Protein AF-A0A952VV40-F1 (afdb_monomer_lite)

Radius of gyration: 44.68 Å; chains: 1; bounding box: 89×54×104 Å

Sequence (133 aa):
MGQNRLTRNTTEFLPRVIHSLMACAIVVVGVACENKPVDTTAAKPDSPHERPGLLHLTPGELSRMHLELVPVKQGQLLSHRQFPATVQANQNELAEVTTLIRGRVVNVHVDVGQDVKKGALLATLHSVDLGVA

Foldseek 3Di:
DDDDDDDDDDPDPPPVVVVVVVVVVVPVPPDPDDDDDDDDDDDDDDDPDPDPPDDDDDPVRVVVDPDDDDDDDDDDDDDDDDDDDDDDPDPVPDDDDDDPADFAWPDADDDPPDDDDPPDDGTDTHDPVPVDD

Structure (mmCIF, N/CA/C/O backbone):
data_AF-A0A952VV40-F1
#
_entry.id   AF-A0A952VV40-F1
#
loop_
_atom_site.group_PDB
_atom_site.id
_atom_site.type_symbol
_atom_site.label_atom_id
_atom_site.label_alt_id
_atom_site.label_comp_id
_atom_site.label_asym_id
_atom_site.label_entity_id
_atom_site.label_seq_id
_atom_site.pdbx_PDB_ins_code
_atom_site.Cartn_x
_atom_site.Cartn_y
_atom_site.Cartn_z
_atom_site.occupancy
_atom_site.B_iso_or_equiv
_atom_site.auth_seq_id
_atom_site.auth_comp_id
_atom_site.auth_asym_id
_atom_site.auth_atom_id
_atom_site.pdbx_PDB_model_num
ATOM 1 N N . MET A 1 1 ? 8.205 28.279 6.194 1.00 45.25 1 MET A N 1
ATOM 2 C CA . MET A 1 1 ? 9.613 27.829 6.135 1.00 45.25 1 MET A CA 1
ATOM 3 C C . MET A 1 1 ? 10.285 28.569 4.997 1.00 45.25 1 MET A C 1
ATOM 5 O O . MET A 1 1 ? 9.896 28.381 3.854 1.00 45.25 1 MET A O 1
ATOM 9 N N . GLY A 1 2 ? 11.157 29.517 5.337 1.00 45.31 2 GLY A N 1
ATOM 10 C CA . GLY A 1 2 ? 11.722 30.481 4.398 1.00 45.31 2 GLY A CA 1
ATOM 11 C C . GLY A 1 2 ? 12.903 29.940 3.600 1.00 45.31 2 GLY A C 1
ATOM 12 O O . GLY A 1 2 ? 13.660 29.103 4.085 1.00 45.31 2 GLY A O 1
ATOM 13 N N . GLN A 1 3 ? 13.087 30.489 2.403 1.00 49.53 3 GLN A N 1
ATOM 14 C CA . GLN A 1 3 ? 14.375 30.485 1.728 1.00 49.53 3 GLN A CA 1
ATOM 15 C C . GLN A 1 3 ? 14.831 31.927 1.557 1.00 49.53 3 GLN A C 1
ATOM 17 O O . GLN A 1 3 ? 14.238 32.718 0.831 1.00 49.53 3 GLN A O 1
ATOM 22 N N . ASN A 1 4 ? 15.877 32.245 2.308 1.00 49.00 4 ASN A N 1
ATOM 23 C CA . ASN A 1 4 ? 16.612 33.489 2.284 1.00 49.00 4 ASN A CA 1
ATOM 24 C C . ASN A 1 4 ? 18.081 33.081 2.129 1.00 49.00 4 ASN A C 1
ATOM 26 O O . ASN A 1 4 ? 18.634 32.475 3.049 1.00 49.00 4 ASN A O 1
ATOM 30 N N . ARG A 1 5 ? 18.711 33.350 0.981 1.00 48.19 5 ARG A N 1
ATOM 31 C CA . ARG A 1 5 ? 20.178 33.427 0.890 1.00 48.19 5 ARG A CA 1
ATOM 32 C C . ARG A 1 5 ? 20.610 34.264 -0.308 1.00 48.19 5 ARG A C 1
ATOM 34 O O . ARG A 1 5 ? 20.702 33.805 -1.440 1.00 48.19 5 ARG A O 1
ATOM 41 N N . LEU A 1 6 ? 20.857 35.525 0.017 1.00 56.31 6 LEU A N 1
ATOM 42 C CA . LEU A 1 6 ? 21.545 36.526 -0.776 1.00 56.31 6 LEU A CA 1
ATOM 43 C C . LEU A 1 6 ? 23.055 36.211 -0.870 1.00 56.31 6 LEU A C 1
ATOM 45 O O . LEU A 1 6 ? 23.681 35.835 0.119 1.00 56.31 6 LEU A O 1
ATOM 49 N N . THR A 1 7 ? 23.631 36.574 -2.018 1.00 54.44 7 THR A N 1
ATOM 50 C CA . THR A 1 7 ? 24.987 37.131 -2.229 1.00 54.44 7 THR A CA 1
ATOM 51 C C . THR A 1 7 ? 26.242 36.253 -2.271 1.00 54.44 7 THR A C 1
ATOM 53 O O . THR A 1 7 ? 26.469 35.383 -1.438 1.00 54.44 7 THR A O 1
ATOM 56 N N . ARG A 1 8 ? 27.127 36.740 -3.165 1.00 54.75 8 ARG A N 1
ATOM 57 C CA . ARG A 1 8 ? 28.600 36.828 -3.110 1.00 54.75 8 ARG A CA 1
ATOM 58 C C . ARG A 1 8 ? 29.382 35.726 -3.832 1.00 54.75 8 ARG A C 1
ATOM 60 O O . ARG A 1 8 ? 29.486 34.613 -3.340 1.00 54.75 8 ARG A O 1
ATOM 67 N N . ASN A 1 9 ? 29.977 36.085 -4.980 1.00 51.75 9 ASN A N 1
ATOM 68 C CA . ASN A 1 9 ? 31.439 36.081 -5.195 1.00 51.75 9 ASN A CA 1
ATOM 69 C C . ASN A 1 9 ? 31.793 36.359 -6.674 1.00 51.75 9 ASN A C 1
ATOM 71 O O . ASN A 1 9 ? 31.773 35.456 -7.503 1.00 51.75 9 ASN A O 1
ATOM 75 N N . THR A 1 10 ? 32.148 37.608 -7.001 1.00 56.66 10 THR A N 1
ATOM 76 C CA . THR A 1 10 ? 32.579 38.044 -8.352 1.00 56.66 10 THR A CA 1
ATOM 77 C C . THR A 1 10 ? 33.844 38.916 -8.324 1.00 56.66 10 THR A C 1
ATOM 79 O O . THR A 1 10 ? 34.029 39.774 -9.180 1.00 56.66 10 THR A O 1
ATOM 82 N N . THR A 1 11 ? 34.734 38.721 -7.347 1.00 56.81 11 THR A N 1
ATOM 83 C CA . THR A 1 11 ? 35.913 39.586 -7.126 1.00 56.81 11 THR A CA 1
ATOM 84 C C . THR A 1 11 ? 37.231 38.816 -7.013 1.00 56.81 11 THR A C 1
ATOM 86 O O . THR A 1 11 ? 38.054 39.149 -6.181 1.00 56.81 11 THR A O 1
ATOM 89 N N . GLU A 1 12 ? 37.457 37.798 -7.849 1.00 54.94 12 GLU A N 1
ATOM 90 C CA . GLU A 1 12 ? 38.757 37.083 -7.900 1.00 54.94 12 GLU A CA 1
ATOM 91 C C . GLU A 1 12 ? 39.269 36.814 -9.335 1.00 54.94 12 GLU A C 1
ATOM 93 O O . GLU A 1 12 ? 40.342 36.249 -9.532 1.00 54.94 12 GLU A O 1
ATOM 98 N N . PHE A 1 13 ? 38.535 37.227 -10.378 1.00 53.78 13 PHE A N 1
ATOM 99 C CA . PHE A 1 13 ? 38.877 36.886 -11.771 1.00 53.78 13 PHE A CA 1
ATOM 100 C C . PHE A 1 13 ? 39.828 37.876 -12.465 1.00 53.78 13 PHE A C 1
ATOM 102 O O . PHE A 1 13 ? 40.511 37.502 -13.415 1.00 53.78 13 PHE A O 1
ATOM 109 N N . LEU A 1 14 ? 39.917 39.124 -11.996 1.00 56.66 14 LEU A N 1
ATOM 110 C CA . LEU A 1 14 ? 40.637 40.190 -12.703 1.00 56.66 14 LEU A CA 1
ATOM 111 C C . LEU A 1 14 ? 42.186 40.126 -12.622 1.00 56.66 14 LEU A C 1
ATOM 113 O O . LEU A 1 14 ? 42.826 40.340 -13.652 1.00 56.66 14 LEU A O 1
ATOM 117 N N . PRO A 1 15 ? 42.841 39.798 -11.485 1.00 50.03 15 PRO A N 1
ATOM 118 C CA . PRO A 1 15 ? 44.309 39.873 -11.398 1.00 50.03 15 PRO A CA 1
ATOM 119 C C . PRO A 1 15 ? 45.033 38.695 -12.080 1.00 50.03 15 PRO A C 1
ATOM 121 O O . PRO A 1 15 ? 46.232 38.772 -12.364 1.00 50.03 15 PRO A O 1
ATOM 124 N N . ARG A 1 16 ? 44.310 37.606 -12.376 1.00 53.62 16 ARG A N 1
ATOM 125 C CA . ARG A 1 16 ? 44.862 36.363 -12.940 1.00 53.62 16 ARG A CA 1
ATOM 126 C C . ARG A 1 16 ? 45.022 36.417 -14.465 1.00 53.62 16 ARG A C 1
ATOM 128 O O . ARG A 1 16 ? 45.938 35.805 -15.008 1.00 53.62 16 ARG A O 1
ATOM 135 N N . VAL A 1 17 ? 44.183 37.205 -15.143 1.00 58.22 17 VAL A N 1
ATOM 136 C CA . VAL A 1 17 ? 44.227 37.401 -16.604 1.00 58.22 17 VAL A CA 1
ATOM 137 C C . VAL A 1 17 ? 45.435 38.253 -17.018 1.00 58.22 17 VAL A C 1
ATOM 139 O O . VAL A 1 17 ? 46.079 37.961 -18.022 1.00 58.22 17 VAL A O 1
ATOM 142 N N . ILE A 1 18 ? 45.810 39.244 -16.202 1.00 61.44 18 ILE A N 1
ATOM 143 C CA . ILE A 1 18 ? 46.922 40.165 -16.498 1.00 61.44 18 ILE A CA 1
ATOM 144 C C . ILE A 1 18 ? 48.283 39.441 -16.451 1.00 61.44 18 ILE A C 1
ATOM 146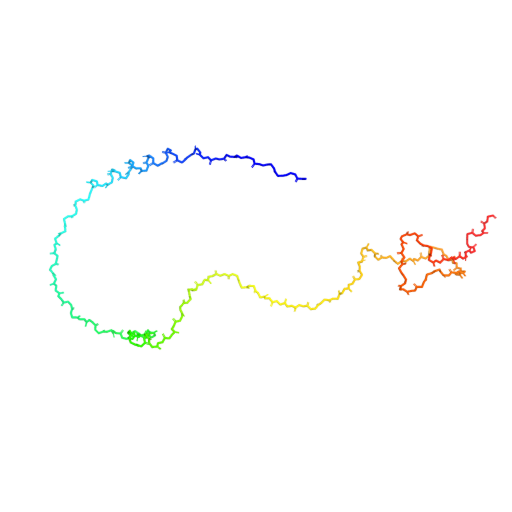 O O . ILE A 1 18 ? 49.129 39.658 -17.316 1.00 61.44 18 ILE A O 1
ATOM 150 N N . HIS A 1 19 ? 48.473 38.510 -15.508 1.00 56.56 19 HIS A N 1
ATOM 151 C CA . HIS A 1 19 ? 49.706 37.715 -15.404 1.00 56.56 19 HIS A CA 1
ATOM 152 C C . HIS A 1 19 ? 49.852 36.684 -16.537 1.00 56.56 19 HIS A C 1
ATOM 154 O O . HIS A 1 19 ? 50.964 36.423 -16.994 1.00 56.56 19 HIS A O 1
ATOM 160 N N . SER A 1 20 ? 48.737 36.135 -17.034 1.00 57.34 20 SER A N 1
ATOM 161 C CA . SER A 1 20 ? 48.737 35.199 -18.168 1.00 57.34 20 SER A CA 1
ATOM 162 C C . SER A 1 20 ? 49.133 35.873 -19.484 1.00 57.34 20 SER A C 1
ATOM 164 O O . SER A 1 20 ? 49.790 35.252 -20.318 1.00 57.34 20 SER A O 1
ATOM 166 N N . LEU A 1 21 ? 48.742 37.134 -19.682 1.00 59.28 21 LEU A N 1
ATOM 167 C CA . LEU A 1 21 ? 49.013 37.874 -20.917 1.00 59.28 21 LEU A CA 1
ATOM 168 C C . LEU A 1 21 ? 50.490 38.294 -21.020 1.00 59.28 21 LEU A C 1
ATOM 170 O O . LEU A 1 21 ? 51.071 38.242 -22.101 1.00 59.28 21 LEU A O 1
ATOM 174 N N . MET A 1 22 ? 51.121 38.620 -19.886 1.00 59.34 22 MET A N 1
ATOM 175 C CA . MET A 1 22 ? 52.534 39.021 -19.828 1.00 59.34 22 MET A CA 1
ATOM 176 C C . MET A 1 22 ? 53.493 37.830 -20.021 1.00 59.34 22 MET A C 1
ATOM 178 O O . MET A 1 22 ? 54.498 37.951 -20.716 1.00 59.34 22 MET A O 1
ATOM 182 N N . ALA A 1 23 ? 53.139 36.642 -19.514 1.00 58.16 23 ALA A N 1
ATOM 183 C CA . ALA A 1 23 ? 53.917 35.419 -19.737 1.00 58.16 23 ALA A CA 1
ATOM 184 C C . ALA A 1 23 ? 53.873 34.935 -21.202 1.00 58.16 23 ALA A C 1
ATOM 186 O O . ALA A 1 23 ? 54.854 34.389 -21.705 1.00 58.16 23 ALA A O 1
ATOM 187 N N . CYS A 1 24 ? 52.765 35.173 -21.912 1.00 56.47 24 CYS A N 1
ATOM 188 C CA . CYS A 1 24 ? 52.614 34.750 -23.305 1.00 56.47 24 CYS A CA 1
ATOM 189 C C . CYS A 1 24 ? 53.465 35.591 -24.277 1.00 56.47 24 CYS A C 1
ATOM 191 O O . CYS A 1 24 ? 53.909 35.082 -25.303 1.00 56.47 24 CYS A O 1
ATOM 193 N N . ALA A 1 25 ? 53.743 36.855 -23.940 1.00 55.53 25 ALA A N 1
ATOM 194 C CA . ALA A 1 25 ? 54.538 37.751 -24.781 1.00 55.53 25 ALA A CA 1
ATOM 195 C C . ALA A 1 25 ? 56.042 37.404 -24.798 1.00 55.53 25 ALA A C 1
ATOM 197 O O . ALA A 1 25 ? 56.727 37.688 -25.777 1.00 55.53 25 ALA A O 1
ATOM 198 N N . ILE A 1 26 ? 56.557 36.750 -23.751 1.00 59.16 26 ILE A N 1
ATOM 199 C CA . ILE A 1 26 ? 57.993 36.442 -23.617 1.00 59.16 26 ILE A CA 1
ATOM 200 C C . ILE A 1 26 ? 58.390 35.188 -24.425 1.00 59.16 26 ILE A C 1
ATOM 202 O O . ILE A 1 26 ? 59.548 35.037 -24.804 1.00 59.16 26 ILE A O 1
ATOM 206 N N . VAL A 1 27 ? 57.439 34.313 -24.773 1.00 58.56 27 VAL A N 1
ATOM 207 C CA . VAL A 1 27 ? 57.722 33.041 -25.474 1.00 58.56 27 VAL A CA 1
ATOM 208 C C . VAL A 1 27 ? 57.818 33.200 -27.004 1.00 58.56 27 VAL A C 1
ATOM 210 O O . VAL A 1 27 ? 58.419 32.366 -27.675 1.00 58.56 27 VAL A O 1
ATOM 213 N N . VAL A 1 28 ? 57.299 34.290 -27.582 1.00 58.81 28 VAL A N 1
ATOM 214 C CA . VAL A 1 28 ? 57.198 34.446 -29.051 1.00 58.81 28 VAL A CA 1
ATOM 215 C C . VAL A 1 28 ? 58.523 34.866 -29.720 1.00 58.81 28 VAL A C 1
ATOM 217 O O . VAL A 1 28 ? 58.672 34.722 -30.928 1.00 58.81 28 VAL A O 1
ATOM 220 N N . VAL A 1 29 ? 59.532 35.316 -28.966 1.00 57.84 29 VAL A N 1
ATOM 221 C CA . VAL A 1 29 ? 60.799 35.835 -29.538 1.00 57.84 29 VAL A CA 1
ATOM 222 C C . VAL A 1 29 ? 61.821 34.725 -29.871 1.00 57.84 29 VAL A C 1
ATOM 224 O O . VAL A 1 29 ? 62.849 34.990 -30.486 1.00 57.84 29 VAL A O 1
ATOM 227 N N . GLY A 1 30 ? 61.557 33.464 -29.509 1.00 55.03 30 GLY A N 1
ATOM 228 C CA . GLY A 1 30 ? 62.580 32.407 -29.497 1.00 55.03 30 GLY A CA 1
ATOM 229 C C . GLY A 1 30 ? 62.659 31.430 -30.678 1.00 55.03 30 GLY A C 1
ATOM 230 O O . GLY A 1 30 ? 63.521 30.559 -30.632 1.00 55.03 30 GLY A O 1
ATOM 231 N N . VAL A 1 31 ? 61.807 31.495 -31.709 1.00 56.94 31 VAL A N 1
ATOM 232 C CA . VAL A 1 31 ? 61.764 30.426 -32.737 1.00 56.94 31 VAL A CA 1
ATOM 233 C C . VAL A 1 31 ? 61.880 30.986 -34.155 1.00 56.94 31 VAL A C 1
ATOM 235 O O . VAL A 1 31 ? 60.907 31.079 -34.896 1.00 56.94 31 VAL A O 1
ATOM 238 N N . ALA A 1 32 ? 63.106 31.338 -34.545 1.00 49.31 32 ALA A N 1
ATOM 239 C CA . ALA A 1 32 ? 63.495 31.439 -35.949 1.00 49.31 32 ALA A CA 1
ATOM 240 C C . ALA A 1 32 ? 63.930 30.042 -36.432 1.00 49.31 32 ALA A C 1
ATOM 242 O O . ALA A 1 32 ? 65.095 29.668 -36.310 1.00 49.31 32 ALA A O 1
ATOM 243 N N . CYS A 1 33 ? 62.980 29.245 -36.931 1.00 54.22 33 CYS A N 1
ATOM 244 C CA . CYS A 1 33 ? 63.272 28.002 -37.648 1.00 54.22 33 CYS A CA 1
ATOM 245 C C . CYS A 1 33 ? 63.241 28.263 -39.157 1.00 54.22 33 CYS A C 1
ATOM 247 O O . CYS A 1 33 ? 62.185 28.482 -39.747 1.00 54.22 33 CYS A O 1
ATOM 249 N N . GLU A 1 34 ? 64.429 28.229 -39.753 1.00 46.12 34 GLU A N 1
ATOM 250 C CA . GLU A 1 34 ? 64.682 28.221 -41.190 1.00 46.12 34 GLU A CA 1
ATOM 251 C C . GLU A 1 34 ? 64.045 26.969 -41.826 1.00 46.12 34 GLU A C 1
ATOM 253 O O . GLU A 1 34 ? 64.493 25.849 -41.577 1.00 46.12 34 GLU A O 1
ATOM 258 N N . ASN A 1 35 ? 63.007 27.131 -42.653 1.00 54.78 35 ASN A N 1
ATOM 259 C CA . ASN A 1 35 ? 62.425 26.030 -43.425 1.00 54.78 35 ASN A CA 1
ATOM 260 C C . ASN A 1 35 ? 62.899 26.106 -44.881 1.00 54.78 35 ASN A C 1
ATOM 262 O O . ASN A 1 35 ? 62.432 26.928 -45.669 1.00 54.78 35 ASN A O 1
ATOM 266 N N . LYS A 1 36 ? 63.809 25.202 -45.249 1.00 41.00 36 LYS A N 1
ATOM 267 C CA . LYS A 1 36 ? 64.181 24.919 -46.639 1.00 41.00 36 LYS A CA 1
ATOM 268 C C . LYS A 1 36 ? 63.054 24.101 -47.296 1.00 41.00 36 LYS A C 1
ATOM 270 O O . LYS A 1 36 ? 62.721 23.042 -46.762 1.00 41.00 36 LYS A O 1
ATOM 275 N N . PRO A 1 37 ? 62.453 24.538 -48.417 1.00 47.41 37 PRO A N 1
ATOM 276 C CA . PRO A 1 37 ? 61.411 23.761 -49.078 1.00 47.41 37 PRO A CA 1
ATOM 277 C C . PRO A 1 37 ? 62.040 22.544 -49.769 1.00 47.41 37 PRO A C 1
ATOM 279 O O . PRO A 1 37 ? 62.921 22.684 -50.615 1.00 47.41 37 PRO A O 1
ATOM 282 N N . VAL A 1 38 ? 61.615 21.345 -49.363 1.00 46.31 38 VAL A N 1
ATOM 283 C CA . VAL A 1 38 ? 61.913 20.085 -50.055 1.00 46.31 38 VAL A CA 1
ATOM 284 C C . VAL A 1 38 ? 60.961 19.950 -51.238 1.00 46.31 38 VAL A C 1
ATOM 286 O O . VAL A 1 38 ? 59.742 20.042 -51.086 1.00 46.31 38 VAL A O 1
ATOM 289 N N . ASP A 1 39 ? 61.562 19.753 -52.406 1.00 45.94 39 ASP A N 1
ATOM 290 C CA . ASP A 1 39 ? 60.915 19.585 -53.697 1.00 45.94 39 ASP A CA 1
ATOM 291 C C . ASP A 1 39 ? 59.838 18.496 -53.703 1.00 45.94 39 ASP A C 1
ATOM 293 O O . ASP A 1 39 ? 59.997 17.381 -53.201 1.00 45.94 39 ASP A O 1
ATOM 297 N N . THR A 1 40 ? 58.731 18.846 -54.353 1.00 49.44 40 THR A N 1
ATOM 298 C CA . THR A 1 40 ? 57.606 17.973 -54.675 1.00 49.44 40 THR A CA 1
ATOM 299 C C . THR A 1 40 ? 58.048 16.907 -55.676 1.00 49.44 40 THR A C 1
ATOM 301 O O . THR A 1 40 ? 58.257 17.195 -56.851 1.00 49.44 40 THR A O 1
ATOM 304 N N . THR A 1 41 ? 58.134 15.653 -55.230 1.00 44.47 41 THR A N 1
ATOM 305 C CA . THR A 1 41 ? 58.058 14.483 -56.114 1.00 44.47 41 THR A CA 1
ATOM 306 C C . THR A 1 41 ? 56.679 13.864 -55.946 1.00 44.47 41 THR A C 1
ATOM 308 O O . THR A 1 41 ? 56.316 13.403 -54.866 1.00 44.47 41 THR A O 1
ATOM 311 N N . ALA A 1 42 ? 55.897 13.898 -57.025 1.00 55.91 42 ALA A N 1
ATOM 312 C CA . ALA A 1 42 ? 54.573 13.307 -57.114 1.00 55.91 42 ALA A CA 1
ATOM 313 C C . ALA A 1 42 ? 54.641 11.794 -56.850 1.00 55.91 42 ALA A C 1
ATOM 315 O O . ALA A 1 42 ? 55.091 11.018 -57.696 1.00 55.91 42 ALA A O 1
ATOM 316 N N . ALA A 1 43 ? 54.178 11.376 -55.672 1.00 50.69 43 ALA A N 1
ATOM 317 C CA . ALA A 1 43 ? 53.891 9.982 -55.386 1.00 50.69 43 ALA A CA 1
ATOM 318 C C . ALA A 1 43 ? 52.631 9.568 -56.162 1.00 50.69 43 ALA A C 1
ATOM 320 O O . ALA A 1 43 ? 51.559 10.158 -56.020 1.00 50.69 43 ALA A O 1
ATOM 321 N N . LYS A 1 44 ? 52.792 8.557 -57.016 1.00 50.47 44 LYS A N 1
ATOM 322 C CA . LYS A 1 44 ? 51.718 7.808 -57.677 1.00 50.47 44 LYS A CA 1
ATOM 323 C C . LYS A 1 44 ? 50.680 7.376 -56.624 1.00 50.47 44 LYS A C 1
ATOM 325 O O . LYS A 1 44 ? 51.105 6.939 -55.557 1.00 50.47 44 LYS A O 1
ATOM 330 N N . PRO A 1 45 ? 49.360 7.481 -56.878 1.00 51.00 45 PRO A N 1
ATOM 331 C CA . PRO A 1 45 ? 48.370 7.091 -55.883 1.00 51.00 45 PRO A CA 1
ATOM 332 C C . PRO A 1 45 ? 48.515 5.596 -55.584 1.00 51.00 45 PRO A C 1
ATOM 334 O O . PRO A 1 45 ? 48.352 4.762 -56.477 1.00 51.00 45 PRO A O 1
ATOM 337 N N . ASP A 1 46 ? 48.854 5.287 -54.333 1.00 52.25 46 ASP A N 1
ATOM 338 C CA . ASP A 1 46 ? 48.802 3.938 -53.784 1.00 52.25 46 ASP A CA 1
ATOM 339 C C . ASP A 1 46 ? 47.374 3.411 -53.944 1.00 52.25 46 ASP A C 1
ATOM 341 O O . ASP A 1 46 ? 46.407 3.997 -53.448 1.00 52.25 46 ASP A O 1
ATOM 345 N N . SER A 1 47 ? 47.230 2.304 -54.669 1.00 62.78 47 SER A N 1
ATOM 346 C CA . SER A 1 47 ? 45.991 1.534 -54.687 1.00 62.78 47 SER A CA 1
ATOM 347 C C . SER A 1 47 ? 45.633 1.136 -53.252 1.00 62.78 47 SER A C 1
ATOM 349 O O . SER A 1 47 ? 46.529 0.672 -52.539 1.00 62.78 47 SER A O 1
ATOM 351 N N . PRO A 1 48 ? 44.369 1.269 -52.806 1.00 63.34 48 PRO A N 1
ATOM 352 C CA . PRO A 1 48 ? 44.000 0.921 -51.443 1.00 63.34 48 PRO A CA 1
ATOM 353 C C . PRO A 1 48 ? 44.282 -0.563 -51.218 1.00 63.34 48 PRO A C 1
ATOM 355 O O . PRO A 1 48 ? 43.607 -1.427 -51.771 1.00 63.34 48 PRO A O 1
ATOM 358 N N . HIS A 1 49 ? 45.305 -0.869 -50.426 1.00 60.78 49 HIS A N 1
ATOM 359 C CA . HIS A 1 49 ? 45.497 -2.211 -49.909 1.00 60.78 49 HIS A CA 1
ATOM 360 C C . HIS A 1 49 ? 44.254 -2.565 -49.087 1.00 60.78 49 HIS A C 1
ATOM 362 O O . HIS A 1 49 ? 43.988 -1.925 -48.065 1.00 60.78 49 HIS A O 1
ATOM 368 N N . GLU A 1 50 ? 43.482 -3.553 -49.548 1.00 67.69 50 GLU A N 1
ATOM 369 C CA . GLU A 1 50 ? 42.338 -4.094 -48.818 1.00 67.69 50 GLU A CA 1
ATOM 370 C C . GLU A 1 50 ? 42.833 -4.658 -47.485 1.00 67.69 50 GLU A C 1
ATOM 372 O O . GLU A 1 50 ? 43.367 -5.764 -47.393 1.00 67.69 50 GLU A O 1
ATOM 377 N N . ARG A 1 51 ? 42.709 -3.856 -46.427 1.00 73.31 51 ARG A N 1
ATOM 378 C CA . ARG A 1 51 ? 42.927 -4.335 -45.067 1.00 73.31 51 ARG A CA 1
ATOM 379 C C . ARG A 1 51 ? 41.781 -5.288 -44.726 1.00 73.31 51 ARG A C 1
ATOM 381 O O . ARG A 1 51 ? 40.622 -4.870 -44.819 1.00 73.31 51 ARG A O 1
ATOM 388 N N . PRO A 1 52 ? 42.069 -6.526 -44.293 1.00 80.19 52 PRO A N 1
ATOM 389 C CA . PRO A 1 52 ? 41.031 -7.449 -43.860 1.00 80.19 52 PRO A CA 1
ATOM 390 C C . PRO A 1 52 ? 40.139 -6.796 -42.793 1.00 80.19 52 PRO A C 1
ATOM 392 O O . PRO A 1 52 ? 40.640 -6.260 -41.806 1.00 80.19 52 PRO A O 1
ATOM 395 N N . GLY A 1 53 ? 38.821 -6.811 -43.010 1.00 82.88 53 GLY A N 1
ATOM 396 C CA . GLY A 1 53 ? 37.828 -6.249 -42.083 1.00 82.88 53 GLY A CA 1
ATOM 397 C C . GLY A 1 53 ? 37.442 -4.779 -42.303 1.00 82.88 53 GLY A C 1
ATOM 398 O O . GLY A 1 53 ? 36.619 -4.270 -41.547 1.00 82.88 53 GLY A O 1
ATOM 399 N N . LEU A 1 54 ? 37.983 -4.095 -43.321 1.00 86.69 54 LEU A N 1
ATOM 400 C CA . LEU A 1 54 ? 37.605 -2.718 -43.669 1.00 86.69 54 LEU A CA 1
ATOM 401 C C . LEU A 1 54 ? 36.867 -2.661 -45.011 1.00 86.69 54 LEU A C 1
ATOM 403 O O . LEU A 1 54 ? 37.470 -2.794 -46.074 1.00 86.69 54 LEU A O 1
ATOM 407 N N . LEU A 1 55 ? 35.559 -2.403 -44.952 1.00 87.19 55 LEU A N 1
ATOM 408 C CA . LEU A 1 55 ? 34.739 -2.146 -46.133 1.00 87.19 55 LEU A CA 1
ATOM 409 C C . LEU A 1 55 ? 34.849 -0.671 -46.530 1.00 87.19 55 LEU A C 1
ATOM 411 O O . LEU A 1 55 ? 34.514 0.215 -45.745 1.00 87.19 55 LEU A O 1
ATOM 415 N N . HIS A 1 56 ? 35.289 -0.417 -47.757 1.00 86.50 56 HIS A N 1
ATOM 416 C CA . HIS A 1 56 ? 35.288 0.918 -48.343 1.00 86.50 56 HIS A CA 1
ATOM 417 C C . HIS A 1 56 ? 34.060 1.053 -49.233 1.00 86.50 56 HIS A C 1
ATOM 419 O O . HIS A 1 56 ? 33.834 0.216 -50.101 1.00 86.50 56 HIS A O 1
ATOM 425 N N . LEU A 1 57 ? 33.273 2.101 -49.012 1.00 87.56 57 LEU A N 1
ATOM 426 C CA . LEU A 1 57 ? 32.105 2.402 -49.830 1.00 87.56 57 LEU A CA 1
ATOM 427 C C . LEU A 1 57 ? 32.423 3.583 -50.735 1.00 87.56 57 LEU A C 1
ATOM 429 O O . LEU A 1 57 ? 32.980 4.592 -50.288 1.00 87.56 57 LEU A O 1
ATOM 433 N N . THR A 1 58 ? 32.055 3.471 -52.006 1.00 89.62 58 THR A N 1
ATOM 434 C CA . THR A 1 58 ? 32.136 4.608 -52.918 1.00 89.62 58 THR A CA 1
ATOM 435 C C . THR A 1 58 ? 31.094 5.663 -52.525 1.00 89.62 58 THR A C 1
ATOM 437 O O . THR A 1 58 ? 30.039 5.331 -51.973 1.00 89.62 58 THR A O 1
ATOM 440 N N . PRO A 1 59 ? 31.323 6.950 -52.837 1.00 85.00 59 PRO A N 1
ATOM 441 C CA . PRO A 1 59 ? 30.348 8.000 -52.543 1.00 85.00 59 PRO A CA 1
ATOM 442 C C . PRO A 1 59 ? 28.968 7.725 -53.158 1.00 85.00 59 PRO A C 1
ATOM 444 O O . PRO A 1 59 ? 27.949 8.011 -52.538 1.00 85.00 59 PRO A O 1
ATOM 447 N N . GLY A 1 60 ? 28.927 7.111 -54.347 1.00 88.00 60 GLY A N 1
ATOM 448 C CA . GLY A 1 60 ? 27.680 6.735 -55.016 1.00 88.00 60 GLY A CA 1
ATOM 449 C C . GLY A 1 60 ? 26.921 5.601 -54.323 1.00 88.00 60 GLY A C 1
ATOM 450 O O . GLY A 1 60 ? 25.693 5.576 -54.383 1.00 88.00 60 GLY A O 1
ATOM 451 N N . GLU A 1 61 ? 27.621 4.686 -53.651 1.00 87.00 61 GLU A N 1
ATOM 452 C CA . GLU A 1 61 ? 27.010 3.633 -52.830 1.00 87.00 61 GLU A CA 1
ATOM 453 C C . GLU A 1 61 ? 26.506 4.203 -51.505 1.00 87.00 61 GLU A C 1
ATOM 455 O O . GLU A 1 61 ? 25.357 3.960 -51.140 1.00 87.00 61 GLU A O 1
ATOM 460 N N . LEU A 1 62 ? 27.306 5.052 -50.848 1.00 89.12 62 LEU A N 1
ATOM 461 C CA . LEU A 1 62 ? 26.896 5.767 -49.636 1.00 89.12 62 LEU A CA 1
ATOM 462 C C . LEU A 1 62 ? 25.63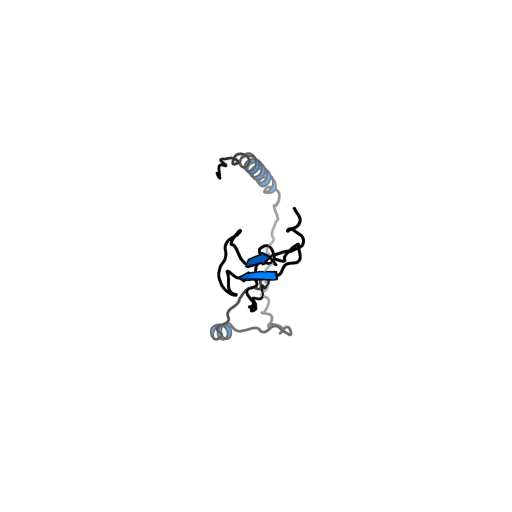2 6.601 -49.864 1.00 89.12 62 LEU A C 1
ATOM 464 O O . LEU A 1 62 ? 24.724 6.551 -49.045 1.00 89.12 62 LEU A O 1
ATOM 468 N N . SER A 1 63 ? 25.527 7.322 -50.984 1.00 86.25 63 SER A N 1
ATOM 469 C CA . SER A 1 63 ? 24.342 8.140 -51.285 1.00 86.25 63 SER A CA 1
ATOM 470 C C . SER A 1 63 ? 23.073 7.333 -51.581 1.00 86.25 63 SER A C 1
ATOM 472 O O . SER A 1 63 ? 21.978 7.878 -51.478 1.00 86.25 63 SER A O 1
ATOM 474 N N . ARG A 1 64 ? 23.186 6.053 -51.958 1.00 92.81 64 ARG A N 1
ATOM 475 C CA . ARG A 1 64 ? 22.024 5.163 -52.155 1.00 92.81 64 ARG A CA 1
ATOM 476 C C . ARG A 1 64 ? 21.573 4.498 -50.854 1.00 92.81 64 ARG A C 1
ATOM 478 O O . ARG A 1 64 ? 20.471 3.954 -50.800 1.00 92.81 64 ARG A O 1
ATOM 485 N N . MET A 1 65 ? 22.417 4.522 -49.824 1.00 89.50 65 MET A N 1
ATOM 486 C CA . MET A 1 65 ? 22.175 3.894 -48.532 1.00 89.50 65 MET A CA 1
ATOM 487 C C . MET A 1 65 ? 21.737 4.943 -47.505 1.00 89.50 65 MET A C 1
ATOM 489 O O . MET A 1 65 ? 22.415 5.937 -47.276 1.00 89.50 65 MET A O 1
ATOM 493 N N . HIS A 1 66 ? 20.622 4.700 -46.824 1.00 87.56 66 HIS A N 1
ATOM 494 C CA . HIS A 1 66 ? 20.155 5.568 -45.741 1.00 87.56 66 HIS A CA 1
ATOM 495 C C . HIS A 1 66 ? 20.794 5.128 -44.419 1.00 87.56 66 HIS A C 1
ATOM 497 O O . HIS A 1 66 ? 20.175 4.423 -43.625 1.00 87.56 66 HIS A O 1
ATOM 503 N N . LEU A 1 67 ? 22.065 5.482 -44.220 1.00 90.2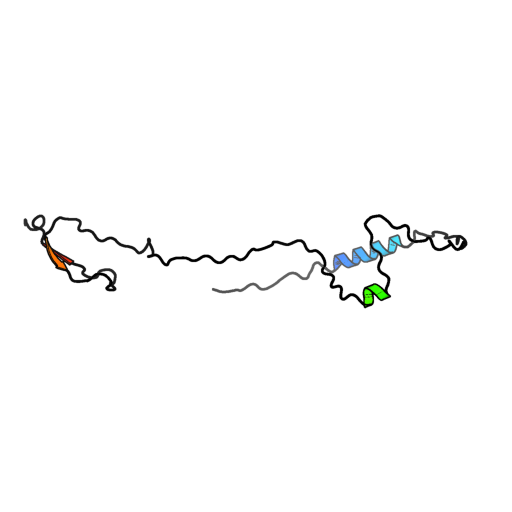5 67 LEU A N 1
ATOM 504 C CA . LEU A 1 67 ? 22.801 5.165 -42.995 1.00 90.25 67 LEU A CA 1
ATOM 505 C C . LEU A 1 67 ? 22.574 6.239 -41.928 1.00 90.25 67 LEU A C 1
ATOM 507 O O . LEU A 1 67 ? 22.862 7.414 -42.149 1.00 90.25 67 LEU A O 1
ATOM 511 N N . GLU A 1 68 ? 22.123 5.818 -40.749 1.00 92.44 68 GLU A N 1
ATOM 512 C CA . GLU A 1 68 ? 22.079 6.656 -39.551 1.00 92.44 68 GLU A CA 1
ATOM 513 C C . GLU A 1 68 ? 23.242 6.277 -38.627 1.00 92.44 68 GLU A C 1
ATOM 515 O O . GLU A 1 68 ? 23.394 5.118 -38.240 1.00 92.44 68 GLU A O 1
ATOM 520 N N . LEU A 1 69 ? 24.081 7.257 -38.279 1.00 92.88 69 LEU A N 1
ATOM 521 C CA . LEU A 1 69 ? 25.182 7.067 -37.340 1.00 92.88 69 LEU A CA 1
ATOM 522 C C . LEU A 1 69 ? 24.801 7.648 -35.980 1.00 92.88 69 LEU A C 1
ATOM 524 O O . LEU A 1 69 ? 24.533 8.842 -35.860 1.00 92.88 69 LEU A O 1
ATOM 528 N N . VAL A 1 70 ? 24.861 6.813 -34.942 1.00 96.00 70 VAL A N 1
ATOM 529 C CA . VAL A 1 70 ? 24.668 7.235 -33.551 1.00 96.00 70 VAL A CA 1
ATOM 530 C C . VAL A 1 70 ? 25.967 6.996 -32.774 1.00 96.00 70 VAL A C 1
ATOM 532 O O . VAL A 1 70 ? 26.459 5.866 -32.756 1.00 96.00 70 VAL A O 1
ATOM 535 N N . PRO A 1 71 ? 26.558 8.025 -32.130 1.00 95.06 71 PRO A N 1
ATOM 536 C CA . PRO A 1 71 ? 27.789 7.854 -31.368 1.00 95.06 71 PRO A CA 1
ATOM 537 C C . PRO A 1 71 ? 27.549 6.978 -30.138 1.00 95.06 71 PRO A C 1
ATOM 539 O O . PRO A 1 71 ? 26.578 7.168 -29.401 1.00 95.06 71 PRO A O 1
ATOM 542 N N . VAL A 1 72 ? 28.475 6.053 -29.882 1.00 95.62 72 VAL A N 1
ATOM 543 C CA . VAL A 1 72 ? 28.448 5.220 -28.677 1.00 95.62 72 VAL A CA 1
ATOM 544 C C . VAL A 1 72 ? 28.624 6.111 -27.451 1.00 95.62 72 VAL A C 1
ATOM 546 O O . VAL A 1 72 ? 29.545 6.926 -27.382 1.00 95.62 72 VAL A O 1
ATOM 549 N N . LYS A 1 73 ? 27.737 5.948 -26.469 1.00 95.31 73 LYS A N 1
ATOM 550 C CA . LYS A 1 73 ? 27.808 6.638 -25.181 1.00 95.31 73 LYS A CA 1
ATOM 551 C C . LYS A 1 73 ? 27.798 5.617 -24.060 1.00 95.31 73 LYS A C 1
ATOM 553 O O . LYS A 1 73 ? 27.003 4.682 -24.068 1.00 95.31 73 LYS A O 1
ATOM 558 N N . GLN A 1 74 ? 28.661 5.829 -23.076 1.00 96.06 74 GLN A N 1
ATOM 559 C CA . GLN A 1 74 ? 28.597 5.101 -21.820 1.00 96.06 74 GLN A CA 1
ATOM 560 C C . GLN A 1 74 ? 27.495 5.709 -20.946 1.00 96.06 74 GLN A C 1
ATOM 562 O O . GLN A 1 74 ? 27.386 6.929 -20.829 1.00 96.06 74 GLN A O 1
ATOM 567 N N . GLY A 1 75 ? 26.677 4.864 -20.327 1.00 94.19 75 GLY A N 1
ATOM 568 C CA . GLY A 1 75 ? 25.586 5.294 -19.460 1.00 94.19 75 GLY A CA 1
ATOM 569 C C . GLY A 1 75 ? 25.029 4.134 -18.647 1.00 94.19 75 GLY A C 1
ATOM 570 O O . GLY A 1 75 ? 25.379 2.977 -18.873 1.00 94.19 75 GLY A O 1
ATOM 571 N N . GLN A 1 76 ? 24.170 4.450 -17.682 1.00 93.00 76 GLN A N 1
ATOM 572 C CA . GLN A 1 76 ? 23.448 3.435 -16.922 1.00 93.00 76 GLN A CA 1
ATOM 573 C C . GLN A 1 76 ? 22.207 3.007 -17.705 1.00 93.00 76 GLN A C 1
ATOM 575 O O . GLN A 1 76 ? 21.434 3.854 -18.153 1.00 93.00 76 GLN A O 1
ATOM 580 N N . LEU A 1 77 ? 22.006 1.698 -17.851 1.00 91.44 77 LEU A N 1
ATOM 581 C CA . LEU A 1 77 ? 20.798 1.148 -18.451 1.00 91.44 77 LEU A CA 1
ATOM 582 C C . LEU A 1 77 ? 19.807 0.791 -17.343 1.00 91.44 77 LEU A C 1
ATOM 584 O O . LEU A 1 77 ? 19.960 -0.220 -16.659 1.00 91.44 77 LEU A O 1
ATOM 588 N N . LEU A 1 78 ? 18.782 1.621 -17.171 1.00 91.94 78 LEU A N 1
ATOM 589 C CA . LEU A 1 78 ? 17.692 1.329 -16.247 1.00 91.94 78 LEU A CA 1
ATOM 590 C C . LEU A 1 78 ? 16.655 0.456 -16.954 1.00 91.94 78 LEU A C 1
ATOM 592 O O . LEU A 1 78 ? 16.029 0.866 -17.931 1.00 91.94 78 LEU A O 1
ATOM 596 N N . SER A 1 79 ? 16.485 -0.765 -16.456 1.00 91.38 79 SER A N 1
ATOM 597 C CA . SER A 1 79 ? 15.448 -1.675 -16.937 1.00 91.38 79 SER A CA 1
ATOM 598 C C . SER A 1 79 ? 14.150 -1.404 -16.193 1.00 91.38 79 SER A C 1
ATOM 600 O O . SER A 1 79 ? 14.086 -1.529 -14.972 1.00 91.38 79 SER A O 1
ATOM 602 N N . HIS A 1 80 ? 13.106 -1.053 -16.934 1.00 92.25 80 HIS A N 1
ATOM 603 C CA . HIS A 1 80 ? 11.783 -0.849 -16.364 1.00 92.25 80 HIS A CA 1
ATOM 604 C C . HIS A 1 80 ? 11.068 -2.194 -16.255 1.00 92.25 80 HIS A C 1
ATOM 606 O O . HIS A 1 80 ? 11.004 -2.957 -17.221 1.00 92.25 80 HIS A O 1
ATOM 612 N N . ARG A 1 81 ? 10.518 -2.489 -15.077 1.00 94.38 81 ARG A N 1
ATOM 613 C CA . ARG A 1 81 ? 9.672 -3.661 -14.855 1.00 94.38 81 ARG A CA 1
ATOM 614 C C . ARG A 1 81 ? 8.484 -3.281 -13.988 1.00 94.38 81 ARG A C 1
ATOM 616 O O . ARG A 1 81 ? 8.625 -2.527 -13.031 1.00 94.38 81 ARG A O 1
ATOM 623 N N . GLN A 1 82 ? 7.327 -3.829 -14.332 1.00 95.75 82 GLN A N 1
ATOM 624 C CA . GLN A 1 82 ? 6.103 -3.685 -13.559 1.00 95.75 82 GLN A CA 1
ATOM 625 C C . GLN A 1 82 ? 5.864 -4.952 -12.745 1.00 95.75 82 GLN A C 1
ATOM 627 O O . GLN A 1 82 ? 6.058 -6.063 -13.241 1.00 95.75 82 GLN A O 1
ATOM 632 N N . PHE A 1 83 ? 5.447 -4.771 -11.496 1.00 96.25 83 PHE A N 1
ATOM 633 C CA . PHE A 1 83 ? 5.114 -5.855 -10.584 1.00 96.25 83 PHE A CA 1
ATOM 634 C C . PHE A 1 83 ? 3.742 -5.586 -9.963 1.00 96.25 83 PHE A C 1
ATOM 636 O O . PHE A 1 83 ? 3.486 -4.451 -9.555 1.00 96.25 83 PHE A O 1
ATOM 643 N N . PRO A 1 84 ? 2.863 -6.597 -9.877 1.00 97.44 84 PRO A N 1
ATOM 644 C CA . PRO A 1 84 ? 1.630 -6.467 -9.118 1.00 97.44 84 PRO A CA 1
ATOM 645 C C . PRO A 1 84 ? 1.933 -6.416 -7.614 1.00 97.44 84 PRO A C 1
ATOM 647 O O . PRO A 1 84 ? 2.925 -6.976 -7.146 1.00 97.44 84 PRO A O 1
ATOM 650 N N . ALA A 1 85 ? 1.047 -5.778 -6.854 1.00 96.69 85 ALA A N 1
ATOM 651 C CA . ALA A 1 85 ? 1.103 -5.724 -5.398 1.00 96.69 85 ALA A CA 1
ATOM 652 C C . ALA A 1 85 ? -0.309 -5.829 -4.809 1.00 96.69 85 ALA A C 1
ATOM 654 O O . ALA A 1 85 ? -1.298 -5.591 -5.501 1.00 96.69 85 ALA A O 1
ATOM 655 N N . THR A 1 86 ? -0.401 -6.195 -3.530 1.00 97.69 86 THR A N 1
ATOM 656 C CA . THR A 1 86 ?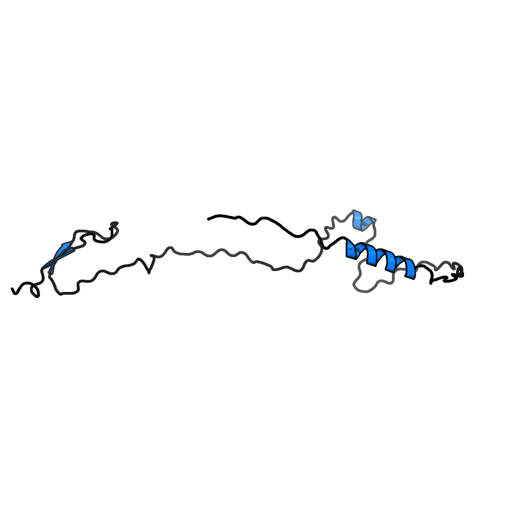 -1.673 -6.294 -2.798 1.00 97.69 86 THR A CA 1
ATOM 657 C C . THR A 1 86 ? -1.719 -5.240 -1.701 1.00 97.69 86 THR A C 1
ATOM 659 O O . THR A 1 86 ? -0.735 -5.058 -0.984 1.00 97.69 86 THR A O 1
ATOM 662 N N . VAL A 1 87 ? -2.862 -4.568 -1.554 1.00 96.38 87 VAL A N 1
ATOM 663 C CA . VAL A 1 87 ? -3.106 -3.652 -0.434 1.00 96.38 87 VAL A CA 1
ATOM 664 C C . VAL A 1 87 ? -3.304 -4.476 0.834 1.00 96.38 87 VAL A C 1
ATOM 666 O O . VAL A 1 87 ? -4.133 -5.380 0.869 1.00 96.38 87 VAL A O 1
ATOM 669 N N . GLN A 1 88 ? -2.523 -4.169 1.863 1.00 96.62 88 GLN A N 1
ATOM 670 C CA . GLN A 1 88 ? -2.580 -4.821 3.168 1.00 96.62 88 GLN A CA 1
ATOM 671 C C . GLN A 1 88 ? -2.957 -3.796 4.234 1.00 96.62 88 GLN A C 1
ATOM 673 O O . GLN A 1 88 ? -2.691 -2.602 4.076 1.00 96.62 88 GLN A O 1
ATOM 678 N N . ALA A 1 89 ? -3.567 -4.265 5.321 1.00 94.25 89 ALA A N 1
ATOM 679 C CA . ALA A 1 89 ? -3.841 -3.416 6.47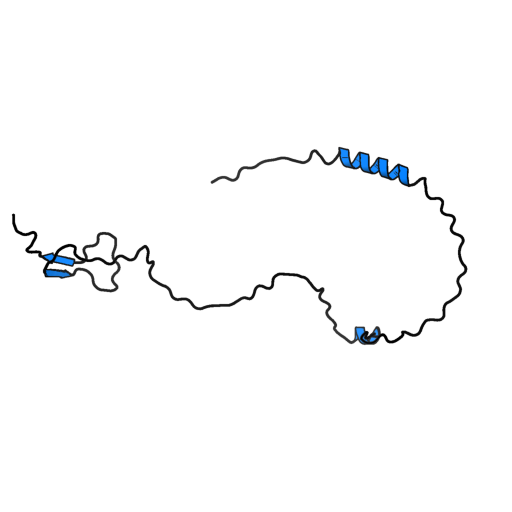2 1.00 94.25 89 ALA A CA 1
ATOM 680 C C . ALA A 1 89 ? -2.530 -2.859 7.047 1.00 94.25 89 ALA A C 1
ATOM 682 O O . ALA A 1 89 ? -1.498 -3.538 7.062 1.00 94.25 89 ALA A O 1
ATOM 683 N N . ASN A 1 90 ? -2.573 -1.621 7.540 1.00 96.19 90 ASN A N 1
ATOM 684 C CA . ASN A 1 90 ? -1.436 -1.032 8.231 1.00 96.19 90 ASN A CA 1
ATOM 685 C C . ASN A 1 90 ? -1.224 -1.770 9.559 1.00 96.19 90 ASN A C 1
ATOM 687 O O . ASN A 1 90 ? -1.997 -1.603 10.498 1.00 96.19 90 ASN A O 1
ATOM 691 N N . GLN A 1 91 ? -0.167 -2.578 9.643 1.00 95.19 91 GLN A N 1
ATOM 692 C CA . GLN A 1 91 ? 0.129 -3.388 10.829 1.00 95.19 91 GLN A CA 1
ATOM 693 C C . GLN A 1 91 ? 0.372 -2.541 12.086 1.00 95.19 91 GLN A C 1
ATOM 695 O O . GLN A 1 91 ? 0.150 -3.024 13.189 1.00 95.19 91 GLN A O 1
ATOM 700 N N . ASN A 1 92 ? 0.767 -1.271 11.933 1.00 95.25 92 ASN A N 1
ATOM 701 C CA . ASN A 1 92 ? 0.945 -0.351 13.061 1.00 95.25 92 ASN A CA 1
ATOM 702 C C . ASN A 1 92 ? -0.379 0.229 13.584 1.00 95.25 92 ASN A C 1
ATOM 704 O O . ASN A 1 92 ? -0.409 0.823 14.659 1.00 95.25 92 ASN A O 1
ATOM 708 N N . GLU A 1 93 ? -1.462 0.089 12.822 1.00 93.00 93 GLU A N 1
ATOM 709 C CA . GLU A 1 93 ? -2.802 0.579 13.163 1.00 93.00 93 GLU A CA 1
ATOM 710 C C . GLU A 1 93 ? -3.808 -0.571 13.330 1.00 93.00 93 GLU A C 1
ATOM 712 O O . GLU A 1 93 ? -4.997 -0.338 13.543 1.00 93.00 93 GLU A O 1
ATOM 717 N N . LEU A 1 94 ? -3.338 -1.819 13.263 1.00 94.19 94 LEU A N 1
ATOM 718 C CA . LEU A 1 94 ? -4.142 -3.003 13.523 1.00 94.19 94 LEU A CA 1
ATOM 719 C C . LEU A 1 94 ? -4.200 -3.265 15.032 1.00 94.19 94 LEU A C 1
ATOM 721 O O . LEU A 1 94 ? -3.168 -3.395 15.688 1.00 94.19 94 LEU A O 1
ATOM 725 N N . ALA A 1 95 ? -5.410 -3.379 15.575 1.00 93.31 95 ALA A N 1
ATOM 726 C CA . ALA A 1 95 ? -5.633 -3.704 16.978 1.00 93.31 95 ALA A CA 1
ATOM 727 C C . ALA A 1 95 ? -6.491 -4.966 17.106 1.00 93.31 95 ALA A C 1
ATOM 729 O O . ALA A 1 95 ? -7.650 -4.982 16.693 1.00 93.31 95 ALA A O 1
ATOM 730 N N . GLU A 1 96 ? -5.932 -6.006 17.723 1.00 93.62 96 GLU A N 1
ATOM 731 C CA . GLU A 1 96 ? -6.679 -7.192 18.139 1.00 93.62 96 GLU A CA 1
ATOM 732 C C . GLU A 1 96 ? -7.155 -6.994 19.583 1.00 93.62 96 GLU A C 1
ATOM 734 O O . GLU A 1 96 ? -6.356 -6.915 20.517 1.00 93.62 96 GLU A O 1
ATOM 739 N N . VAL A 1 97 ? -8.467 -6.836 19.767 1.00 93.81 97 VAL A N 1
ATOM 740 C CA . VAL A 1 97 ? -9.053 -6.531 21.077 1.00 93.81 97 VAL A CA 1
ATOM 741 C C . VAL A 1 97 ? -9.486 -7.820 21.764 1.00 93.81 97 VAL A C 1
ATOM 743 O O . VAL A 1 97 ? -10.439 -8.471 21.341 1.00 93.81 97 VAL A O 1
ATOM 746 N N . THR A 1 98 ? -8.825 -8.149 22.872 1.00 93.94 98 THR A N 1
ATOM 747 C CA . THR A 1 98 ? -9.160 -9.295 23.726 1.00 93.94 98 THR A CA 1
ATOM 748 C C . THR A 1 98 ? -9.550 -8.846 25.128 1.00 93.94 98 THR A C 1
ATOM 750 O O . THR A 1 98 ? -9.052 -7.846 25.646 1.00 93.94 98 THR A O 1
ATOM 753 N N . THR A 1 99 ? -10.416 -9.608 25.787 1.00 92.56 99 THR A N 1
ATOM 754 C CA . THR A 1 99 ? -10.840 -9.331 27.163 1.00 92.56 99 THR A CA 1
ATOM 755 C C . THR A 1 99 ? -9.749 -9.727 28.157 1.00 92.56 99 THR A C 1
ATOM 757 O O . THR A 1 99 ? -9.233 -10.839 28.088 1.00 92.56 99 THR A O 1
ATOM 760 N N . LEU A 1 100 ? -9.438 -8.856 29.121 1.00 92.81 100 LEU A N 1
ATOM 761 C CA . LEU A 1 100 ? -8.433 -9.138 30.162 1.00 92.81 100 LEU A CA 1
ATOM 762 C C . LEU A 1 100 ? -8.918 -10.131 31.227 1.00 92.81 100 LEU A C 1
ATOM 764 O O . LEU A 1 100 ? -8.117 -10.795 31.876 1.00 92.81 100 LEU A O 1
ATOM 768 N N . ILE A 1 101 ? -10.232 -10.211 31.414 1.00 92.19 101 ILE A N 1
ATOM 769 C CA . ILE A 1 101 ? -10.888 -11.062 32.403 1.00 92.19 101 ILE A CA 1
ATOM 770 C C . ILE A 1 101 ? -11.901 -11.966 31.721 1.00 92.19 101 ILE A C 1
ATOM 772 O O . ILE A 1 101 ? -12.409 -11.662 30.638 1.00 92.19 101 ILE A O 1
ATOM 776 N N . ARG A 1 102 ? -12.231 -13.071 32.383 1.00 91.38 102 ARG A N 1
ATOM 777 C CA . ARG A 1 102 ? -13.270 -13.983 31.911 1.00 91.38 102 ARG A CA 1
ATOM 778 C C . ARG A 1 102 ? -14.647 -13.378 32.163 1.00 91.38 102 ARG A C 1
ATOM 780 O O . ARG A 1 102 ? -14.894 -12.761 33.197 1.00 91.38 102 ARG A O 1
ATOM 787 N N . GLY A 1 103 ? -15.563 -13.590 31.228 1.00 92.50 103 GLY A N 1
ATOM 788 C CA . GLY A 1 103 ? -16.948 -13.150 31.337 1.00 92.50 103 GLY A CA 1
ATOM 789 C C . GLY A 1 103 ? -17.811 -13.742 30.230 1.00 92.50 103 GLY A C 1
ATOM 790 O O . GLY A 1 103 ? -17.301 -14.226 29.220 1.00 92.50 103 GLY A O 1
ATOM 791 N N . ARG A 1 104 ? -19.129 -13.718 30.422 1.00 93.94 104 ARG A N 1
ATOM 792 C CA . ARG A 1 104 ? -20.111 -14.093 29.400 1.00 93.94 104 ARG A CA 1
ATOM 793 C C . ARG A 1 104 ? -20.468 -12.857 28.578 1.00 93.94 104 ARG A C 1
ATOM 795 O O . ARG A 1 104 ? -20.761 -11.813 29.153 1.00 93.94 104 ARG A O 1
ATOM 802 N N . VAL A 1 105 ? -20.487 -12.980 27.253 1.00 95.06 105 VAL A N 1
ATOM 803 C CA . VAL A 1 105 ? -20.965 -11.910 26.364 1.00 95.06 105 VAL A CA 1
ATOM 804 C C . VAL A 1 105 ? -22.465 -11.712 26.574 1.00 95.06 105 VAL A C 1
ATOM 806 O O . VAL A 1 105 ? -23.234 -12.666 26.483 1.00 95.06 105 VAL A O 1
ATOM 809 N N . VAL A 1 106 ? -22.862 -10.480 26.884 1.00 95.62 106 VAL A N 1
ATOM 810 C CA . VAL A 1 106 ? -24.266 -10.077 27.056 1.00 95.62 106 VAL A CA 1
ATOM 811 C C . VAL A 1 106 ? -24.796 -9.461 25.768 1.00 95.62 106 VAL A C 1
ATOM 813 O O . VAL A 1 106 ? -25.918 -9.753 25.371 1.00 95.62 106 VAL A O 1
ATOM 816 N N . ASN A 1 107 ? -23.989 -8.619 25.116 1.00 95.88 107 ASN A N 1
ATOM 817 C CA . ASN A 1 107 ? -24.366 -7.963 23.868 1.00 95.88 107 ASN A CA 1
ATOM 818 C C . ASN A 1 107 ? -23.140 -7.649 22.996 1.00 95.88 107 ASN A C 1
ATOM 820 O O . ASN A 1 107 ? -22.065 -7.347 23.524 1.00 95.88 107 ASN A O 1
ATOM 824 N N . VAL A 1 108 ? -23.321 -7.677 21.677 1.00 95.88 108 VAL A N 1
ATOM 825 C CA . VAL A 1 108 ? -22.337 -7.287 20.657 1.00 95.88 108 VAL A CA 1
ATOM 826 C C . VAL A 1 108 ? -22.934 -6.122 19.873 1.00 95.88 108 VAL A C 1
ATOM 828 O O . VAL A 1 108 ? -24.056 -6.218 19.390 1.00 95.88 108 VAL A O 1
ATOM 831 N N . HIS A 1 109 ? -22.210 -5.008 19.795 1.00 96.25 109 HIS A N 1
ATOM 832 C CA . HIS A 1 109 ? -22.735 -3.743 19.269 1.00 96.25 109 HIS A CA 1
ATOM 833 C C . HIS A 1 109 ? -22.266 -3.434 17.842 1.00 96.25 109 HIS A C 1
ATOM 835 O O . HIS A 1 109 ? -22.766 -2.487 17.242 1.00 96.25 109 HIS A O 1
ATOM 841 N N . VAL A 1 110 ? -21.295 -4.188 17.318 1.00 96.56 110 VAL A N 1
ATOM 842 C CA . 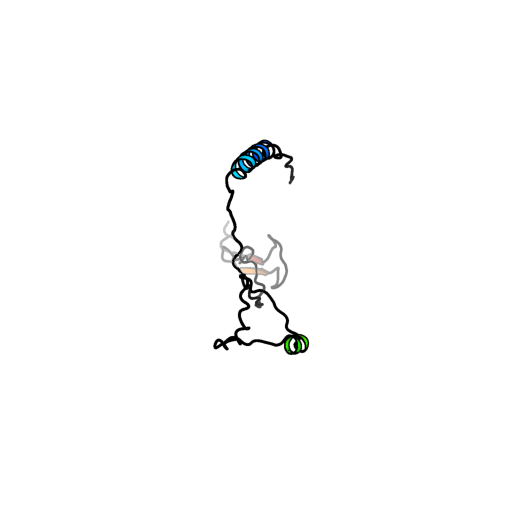VAL A 1 110 ? -20.659 -3.942 16.018 1.00 96.56 110 VAL A CA 1
ATOM 843 C C . VAL A 1 110 ? -20.482 -5.262 15.277 1.00 96.56 110 VAL A C 1
ATOM 845 O O . VAL A 1 110 ? -20.007 -6.237 15.863 1.00 96.56 110 VAL A O 1
ATOM 848 N N . ASP A 1 111 ? -20.812 -5.263 13.987 1.00 95.50 111 ASP A N 1
ATOM 849 C CA . ASP A 1 111 ? -20.611 -6.407 13.095 1.00 95.50 111 ASP A CA 1
ATOM 850 C C . ASP A 1 111 ? -19.303 -6.308 12.298 1.00 95.50 111 ASP A C 1
ATOM 852 O O . ASP A 1 111 ? -18.719 -5.239 12.105 1.00 95.50 111 ASP A O 1
ATOM 856 N N . VAL A 1 112 ? -18.849 -7.449 11.777 1.00 94.31 112 VAL A N 1
ATOM 857 C CA . VAL A 1 112 ? -17.665 -7.516 10.914 1.00 94.31 112 VAL A CA 1
ATOM 858 C C . VAL A 1 112 ? -17.841 -6.682 9.641 1.00 94.31 112 VAL A C 1
ATOM 860 O O . VAL A 1 112 ? -18.857 -6.763 8.956 1.00 94.31 112 VAL A O 1
ATOM 863 N N . GLY A 1 113 ? -16.816 -5.892 9.314 1.00 94.50 113 GLY A N 1
ATOM 864 C CA . GLY A 1 113 ? -16.811 -4.997 8.154 1.00 94.50 113 GLY A CA 1
ATOM 865 C C . GLY A 1 113 ? -17.411 -3.614 8.410 1.00 94.50 113 GLY A C 1
ATOM 866 O O . GLY A 1 113 ? -17.373 -2.779 7.511 1.00 94.50 113 GLY A O 1
ATOM 867 N N . GLN A 1 114 ? -17.936 -3.346 9.610 1.00 95.38 114 GLN A N 1
ATOM 868 C CA . GLN A 1 114 ? -18.361 -1.999 9.986 1.00 95.38 114 GLN A CA 1
ATOM 869 C C . GLN A 1 114 ? -17.169 -1.132 10.407 1.00 95.38 114 GLN A C 1
ATOM 871 O O . GLN A 1 114 ? -16.281 -1.575 11.139 1.00 95.38 114 GLN A O 1
ATOM 876 N N . ASP A 1 115 ? -17.183 0.131 9.982 1.00 95.25 115 ASP A N 1
ATOM 877 C CA . ASP A 1 115 ? -16.181 1.114 10.384 1.00 95.25 115 ASP A CA 1
ATOM 878 C C . ASP A 1 115 ? -16.404 1.571 11.829 1.00 95.25 115 ASP A C 1
ATOM 880 O O . ASP A 1 115 ? -17.501 1.977 12.221 1.00 95.25 115 ASP A O 1
ATOM 884 N N . VAL A 1 116 ? -15.331 1.580 12.621 1.00 95.44 116 VAL A N 1
ATOM 885 C CA . VAL A 1 116 ? -15.350 2.020 14.021 1.00 95.44 116 VAL A CA 1
ATOM 886 C C . VAL A 1 116 ? -14.257 3.039 14.306 1.00 95.44 116 VAL A C 1
ATOM 888 O O . VAL A 1 116 ? -13.187 3.041 13.701 1.00 95.44 116 VAL A O 1
ATOM 891 N N . LYS A 1 117 ? -14.523 3.925 15.269 1.00 95.69 117 LYS A N 1
ATOM 892 C CA . LYS A 1 117 ? -13.550 4.905 15.767 1.00 95.69 117 LYS A CA 1
ATOM 893 C C . LYS A 1 117 ? -12.932 4.423 17.075 1.00 95.69 117 LYS A C 1
ATOM 895 O O . LYS A 1 117 ? -13.508 3.607 17.795 1.00 95.69 117 LYS A O 1
ATOM 900 N N . LYS A 1 118 ? -11.772 4.982 17.423 1.00 95.06 118 LYS A N 1
ATOM 901 C CA . LYS A 1 118 ? -11.119 4.722 18.711 1.00 95.06 118 LYS A CA 1
ATOM 902 C C . LYS A 1 118 ? -12.084 4.992 19.872 1.00 95.06 118 LYS A C 1
ATOM 904 O O . LYS A 1 118 ? -12.667 6.069 19.952 1.00 95.06 118 LYS A O 1
ATOM 909 N N . GLY A 1 119 ? -12.203 4.020 20.777 1.00 94.94 119 GLY A N 1
ATOM 910 C CA . GLY A 1 119 ? -13.070 4.103 21.955 1.00 94.94 119 GLY A CA 1
ATOM 911 C C . GLY A 1 119 ? -14.535 3.725 21.713 1.00 94.94 119 GLY A C 1
ATOM 912 O O . GLY A 1 119 ? -15.337 3.858 22.631 1.00 94.94 119 GLY A O 1
ATOM 913 N N . ALA A 1 120 ? -14.900 3.255 20.516 1.00 95.81 120 ALA A N 1
ATOM 914 C CA . ALA A 1 120 ? -16.237 2.727 20.265 1.00 95.81 120 ALA A CA 1
ATOM 915 C C . ALA A 1 120 ? -16.535 1.488 21.135 1.00 95.81 120 ALA A C 1
ATOM 917 O O . ALA A 1 120 ? -15.659 0.655 21.378 1.00 95.81 120 ALA A O 1
ATOM 918 N N . LEU A 1 121 ? -17.785 1.360 21.587 1.00 95.69 121 LEU A N 1
ATOM 919 C CA . LEU A 1 121 ? -18.257 0.192 22.329 1.00 95.69 121 LEU A CA 1
ATOM 920 C C . LEU A 1 121 ? -18.429 -0.989 21.367 1.00 95.69 121 LEU A C 1
ATOM 922 O O . LEU A 1 121 ? -19.303 -0.952 20.509 1.00 95.69 121 LEU A O 1
ATOM 926 N N . LEU A 1 122 ? -17.608 -2.030 21.524 1.00 96.12 122 LEU A N 1
ATOM 927 C CA . LEU A 1 122 ? -17.659 -3.223 20.669 1.00 96.12 122 LEU A CA 1
ATOM 928 C C . LEU A 1 122 ? -18.592 -4.300 21.241 1.00 96.12 122 LEU A C 1
ATOM 930 O O . LEU A 1 122 ? -19.452 -4.829 20.544 1.00 96.12 122 LEU A O 1
ATOM 934 N N . ALA A 1 123 ? -18.453 -4.613 22.531 1.00 95.31 123 ALA A N 1
ATOM 935 C CA . ALA A 1 123 ? -19.237 -5.639 23.212 1.00 95.31 123 ALA A CA 1
ATOM 936 C C . ALA A 1 123 ? -19.350 -5.350 24.713 1.00 95.31 123 ALA A C 1
ATOM 938 O O . ALA A 1 123 ? -18.490 -4.694 25.301 1.00 95.31 123 ALA A O 1
ATOM 939 N N . THR A 1 124 ? -20.397 -5.883 25.337 1.00 95.00 124 THR A N 1
ATOM 940 C CA . THR A 1 124 ? -20.593 -5.848 26.789 1.00 95.00 124 THR A CA 1
ATOM 941 C C . THR A 1 124 ? -20.529 -7.261 27.339 1.00 95.00 124 THR A C 1
ATOM 943 O O . THR A 1 124 ? -21.195 -8.169 26.836 1.00 95.00 124 THR A O 1
ATOM 946 N N . LEU A 1 125 ? -19.731 -7.441 28.390 1.00 93.44 125 LEU A N 1
ATOM 947 C CA . LEU A 1 125 ? -19.526 -8.721 29.050 1.00 93.44 125 LEU A CA 1
ATOM 948 C C . LEU A 1 125 ? -19.902 -8.626 30.524 1.00 93.44 125 LEU A C 1
ATOM 950 O O . LEU A 1 125 ? -19.630 -7.624 31.181 1.00 93.44 125 LEU A O 1
ATOM 954 N N . HIS A 1 126 ? -20.475 -9.706 31.041 1.00 93.06 126 HIS A N 1
ATOM 955 C CA . HIS A 1 126 ? -20.730 -9.891 32.461 1.00 93.06 126 HIS A CA 1
ATOM 956 C C . HIS A 1 126 ? -19.691 -10.852 33.045 1.00 93.06 126 HIS A C 1
ATOM 958 O O . HIS A 1 126 ? -19.610 -12.012 32.631 1.00 93.06 126 HIS A O 1
ATOM 964 N N . SER A 1 127 ? -18.907 -10.383 34.016 1.00 91.38 127 SER A N 1
ATOM 965 C CA . SER A 1 127 ? -17.919 -11.189 34.738 1.00 91.38 127 SER A CA 1
ATOM 966 C C . SER A 1 127 ? -18.372 -11.414 36.176 1.00 91.38 127 SER A C 1
ATOM 968 O O . SER A 1 127 ? -18.764 -10.469 36.851 1.00 91.38 127 SER A O 1
ATOM 970 N N . VAL A 1 128 ? -18.300 -12.660 36.645 1.00 89.50 128 VAL A N 1
ATOM 971 C CA . VAL A 1 128 ? -18.556 -12.994 38.056 1.00 89.50 128 VAL A CA 1
ATOM 972 C C . VAL A 1 128 ? -17.361 -12.651 38.949 1.00 89.50 128 VAL A C 1
ATOM 974 O O . VAL A 1 128 ? -17.550 -12.361 40.124 1.00 89.50 128 VAL A O 1
ATOM 977 N N . ASP A 1 129 ? -16.152 -12.605 38.381 1.00 85.31 129 ASP A N 1
ATOM 978 C CA . ASP A 1 129 ? -14.904 -12.365 39.116 1.00 85.31 129 ASP A CA 1
ATOM 979 C C . ASP A 1 129 ? -14.811 -10.921 39.647 1.00 85.31 129 ASP A C 1
ATOM 981 O O . ASP A 1 129 ? -14.118 -10.664 40.626 1.00 85.31 129 ASP A O 1
ATOM 985 N N . LEU A 1 130 ? -15.529 -9.976 39.026 1.00 81.75 130 LEU A N 1
ATOM 986 C CA . LEU A 1 130 ? -15.611 -8.574 39.462 1.00 81.75 130 LEU A CA 1
ATOM 987 C C . LEU A 1 130 ? -16.836 -8.264 40.344 1.00 81.75 130 LEU A C 1
ATOM 989 O O . LEU A 1 130 ? -16.997 -7.125 40.772 1.00 81.75 130 LEU A O 1
ATOM 993 N N . GLY A 1 131 ? -17.718 -9.243 40.584 1.00 67.75 131 GLY A N 1
ATOM 994 C CA . GLY A 1 131 ? -19.016 -9.058 41.249 1.00 67.75 131 GLY A CA 1
ATOM 995 C C . GLY A 1 131 ? -19.032 -9.317 42.759 1.00 67.75 131 GLY A C 1
ATOM 996 O O . GLY A 1 131 ? -20.109 -9.352 43.347 1.00 67.75 131 GLY A O 1
ATOM 997 N N . VAL A 1 132 ? -17.872 -9.523 43.384 1.00 55.78 132 VAL A N 1
ATOM 998 C CA . VAL A 1 132 ? -17.734 -9.666 44.842 1.00 55.78 132 VAL A CA 1
ATOM 999 C C . VAL A 1 132 ? -17.299 -8.323 45.427 1.00 55.78 132 VAL A C 1
ATOM 1001 O O . VAL A 1 132 ? -16.113 -7.996 45.428 1.00 55.78 132 VAL A O 1
ATOM 1004 N N . ALA A 1 133 ? -18.271 -7.540 45.888 1.00 48.56 133 ALA A N 1
ATOM 1005 C CA . ALA A 1 133 ? -18.079 -6.384 46.759 1.00 48.56 133 ALA A CA 1
ATOM 1006 C C . ALA A 1 133 ? -19.103 -6.448 47.894 1.00 48.56 133 ALA A C 1
ATOM 1008 O O . ALA A 1 133 ? -20.284 -6.739 47.590 1.00 48.56 133 ALA A O 1
#

pLDDT: mean 77.23, std 19.4, range [41.0, 97.69]

Secondary structure (DSSP, 8-state):
-----------SSHHHHHHHHHHHHHHGGG-----PPPP---PPPPP----TT-----HHHHHHS-PPP--------PPP----------TTT------SS--EEEEE---TT----TT---EEEE-STT---